Protein AF-A0A1I4PM65-F1 (afdb_monomer)

Solvent-accessible surface area (backbone atoms only — not comparable to full-atom values): 7672 Å² total; per-residue (Å²): 134,87,79,80,75,84,56,50,68,63,48,24,50,45,33,33,73,73,67,65,40,52,70,70,56,17,47,56,51,35,49,54,50,50,53,57,55,62,74,74,50,88,46,75,63,54,55,50,49,52,52,50,52,50,51,51,49,53,52,50,52,53,51,51,52,52,52,52,53,52,50,54,52,50,51,54,51,50,54,52,50,52,51,51,52,51,53,50,49,53,50,52,51,52,53,50,53,54,49,50,55,52,49,54,50,51,50,53,50,51,51,52,51,54,52,51,53,52,49,52,53,51,52,52,52,52,52,54,51,51,54,54,53,53,62,61,74,77,112

Sequence (139 aa):
MTAVAFDTLRFVRTLRDKAKMSSEQAEGLADAIAEAIQNDLATKTDIAAVRTDIEALRLTTKSDIETLRLATKTDIAAVRT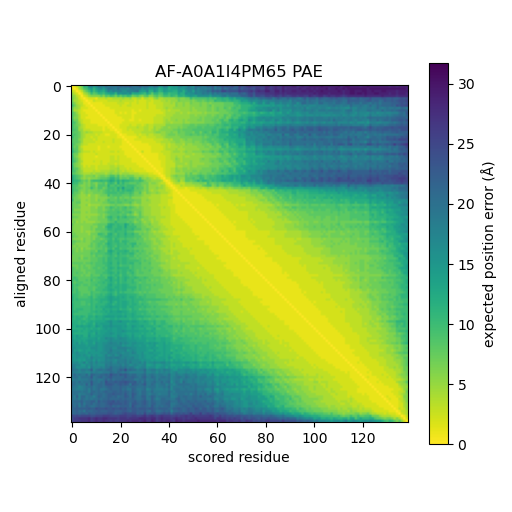DIEALRLSTKSDIETLRLATKADLAETKAEIIKWMISSIGFQALVIVGGVVALARGFH

pLDDT: mean 93.0, std 9.96, range [43.81, 98.81]

Organism: NCBI:txid582667

Mean predicted aligned error: 9.67 Å

Foldseek 3Di:
DPDDDDPLVVQLCCCCVPVVDDSVVSNVVSVVVNVVVVVPDDDPVNVVVVVVVVVVVVVVVVVVVVVVVVVVVVVVVVVVVVVVVVVVVVVVVVVVVVVVVVVVVVVVVVVVVVVVVVVVVVVVVVVVVVVVVVVVVVD

Secondary structure (DSSP, 8-state):
-------HHHHHHHHHHTT---HHHHHHHHHHHHHHHHHHSPPHHHHHHHHHHHHHHHHHHHHHHHHHHHHHHHHHHHHHHHHHHHHHHHHHHHHHHHHHHHHHHHHHHHHHHHHHHHHHHHHHHHHHHHHHHHHHHT-

InterPro domains:
  IPR024461 Coiled-coil domain-containing protein 90-like [PF07798] (6-111)

Structure (mmCIF, N/CA/C/O backbone):
data_AF-A0A1I4PM65-F1
#
_entry.id   AF-A0A1I4PM65-F1
#
loop_
_atom_site.group_PDB
_atom_site.id
_atom_site.type_symbol
_atom_site.label_atom_id
_atom_site.label_alt_id
_atom_site.label_comp_id
_atom_site.label_asym_id
_atom_site.label_entity_id
_atom_site.label_seq_id
_atom_site.pdbx_PDB_ins_code
_atom_site.Cartn_x
_atom_site.Cartn_y
_atom_site.Cartn_z
_atom_site.occupancy
_atom_site.B_iso_or_equiv
_atom_site.auth_seq_id
_atom_site.auth_comp_id
_atom_site.auth_asym_id
_atom_site.auth_atom_id
_atom_site.pdbx_PDB_model_num
ATOM 1 N N . MET A 1 1 ? -15.837 -1.509 42.268 1.00 44.16 1 MET A N 1
ATOM 2 C CA . MET A 1 1 ? -17.118 -0.837 42.563 1.00 44.16 1 MET A CA 1
ATOM 3 C C . MET A 1 1 ? -17.845 -1.642 43.621 1.00 44.16 1 MET A C 1
ATOM 5 O O . MET A 1 1 ? -18.208 -2.783 43.362 1.00 44.16 1 MET A O 1
ATOM 9 N N . THR A 1 2 ? -17.983 -1.095 44.823 1.00 43.81 2 THR A N 1
ATOM 10 C CA . THR A 1 2 ? -18.876 -1.627 45.856 1.00 43.81 2 THR A CA 1
ATOM 11 C C . THR A 1 2 ? -20.306 -1.309 45.436 1.00 43.81 2 THR A C 1
ATOM 13 O O . THR A 1 2 ? -20.717 -0.155 45.489 1.00 43.81 2 THR A O 1
ATOM 16 N N . ALA A 1 3 ? -21.039 -2.312 44.952 1.00 55.50 3 ALA A N 1
ATOM 17 C CA . ALA A 1 3 ? -22.471 -2.173 44.728 1.00 55.50 3 ALA A CA 1
ATOM 18 C C . ALA A 1 3 ? -23.141 -2.045 46.101 1.00 55.50 3 ALA A C 1
ATOM 20 O O . ALA A 1 3 ? -23.073 -2.972 46.909 1.00 55.50 3 ALA A O 1
ATOM 21 N N . VAL A 1 4 ? -23.718 -0.882 46.390 1.00 60.25 4 VAL A N 1
ATOM 22 C CA . VAL A 1 4 ? -24.523 -0.688 47.596 1.00 60.25 4 VAL A CA 1
ATOM 23 C C . VAL A 1 4 ? -25.875 -1.329 47.308 1.00 60.25 4 VAL A C 1
ATOM 25 O O . VAL A 1 4 ? -26.634 -0.821 46.489 1.00 60.25 4 VAL A O 1
ATOM 28 N N . ALA A 1 5 ? -26.142 -2.486 47.910 1.00 71.69 5 ALA A N 1
ATOM 29 C CA . ALA A 1 5 ? -27.437 -3.142 47.782 1.00 71.69 5 ALA A CA 1
ATOM 30 C C . ALA A 1 5 ? -28.527 -2.264 48.417 1.00 71.69 5 ALA A C 1
ATOM 32 O O . ALA A 1 5 ? -28.325 -1.713 49.503 1.00 71.69 5 ALA A O 1
ATOM 33 N N . PHE A 1 6 ? -29.673 -2.132 47.744 1.00 84.00 6 PHE A N 1
ATOM 34 C CA . PHE A 1 6 ? -30.844 -1.483 48.324 1.00 84.00 6 PHE A CA 1
ATOM 35 C C . PHE A 1 6 ? -31.404 -2.375 49.440 1.00 84.00 6 PHE A C 1
ATOM 37 O O . PHE A 1 6 ? -31.876 -3.480 49.186 1.00 84.00 6 PHE A O 1
ATOM 44 N N . ASP A 1 7 ? -31.290 -1.920 50.688 1.00 89.62 7 ASP A N 1
ATOM 45 C CA . ASP A 1 7 ? -31.788 -2.636 51.864 1.00 89.62 7 ASP A CA 1
ATOM 46 C C . ASP A 1 7 ? -33.271 -2.306 52.080 1.00 89.62 7 ASP A C 1
ATOM 48 O O . ASP A 1 7 ? -33.625 -1.369 52.808 1.00 89.62 7 ASP A O 1
ATOM 52 N N . THR A 1 8 ? -34.139 -3.079 51.421 1.00 90.62 8 THR A N 1
ATOM 53 C CA . THR A 1 8 ? -35.600 -2.926 51.471 1.00 90.62 8 THR A CA 1
ATOM 54 C C . THR A 1 8 ? -36.121 -2.973 52.909 1.00 90.62 8 THR A C 1
ATOM 56 O O . THR A 1 8 ? -36.960 -2.161 53.284 1.00 90.62 8 THR A O 1
ATOM 59 N N . LEU A 1 9 ? -35.572 -3.836 53.775 1.00 91.00 9 LEU A N 1
ATOM 60 C CA . LEU A 1 9 ? -36.015 -3.960 55.171 1.00 91.00 9 LEU A CA 1
ATOM 61 C C . LEU A 1 9 ? -35.688 -2.715 55.996 1.00 91.00 9 LEU A C 1
ATOM 63 O O . LEU A 1 9 ? -36.514 -2.244 56.785 1.00 91.00 9 LEU A O 1
ATOM 67 N N . ARG A 1 10 ? -34.486 -2.156 55.829 1.00 92.31 10 ARG A N 1
ATOM 68 C CA . ARG A 1 10 ? -34.121 -0.888 56.471 1.00 92.31 10 ARG A CA 1
ATOM 69 C C . ARG A 1 10 ? -34.957 0.269 55.928 1.00 92.31 10 ARG A C 1
ATOM 71 O O . ARG A 1 10 ? -35.314 1.164 56.702 1.00 92.31 10 ARG A O 1
ATOM 78 N N . PHE A 1 11 ? -35.288 0.250 54.640 1.00 93.19 11 PHE A N 1
ATOM 79 C CA . PHE A 1 11 ? -36.141 1.255 54.014 1.00 93.19 11 PHE A CA 1
ATOM 80 C C . PHE A 1 11 ? -37.581 1.200 54.554 1.00 93.19 11 PHE A C 1
ATOM 82 O O . PHE A 1 11 ? -38.057 2.210 55.071 1.00 93.19 11 PHE A O 1
ATOM 89 N N . VAL A 1 12 ? -38.209 0.016 54.599 1.00 95.44 12 VAL A N 1
ATOM 90 C CA . VAL A 1 12 ? -39.536 -0.215 55.211 1.00 95.44 12 VAL A CA 1
ATOM 91 C C . VAL A 1 12 ? -39.569 0.266 56.663 1.00 95.44 12 VAL A C 1
ATOM 93 O O . VAL A 1 12 ? -40.450 1.036 57.048 1.00 95.44 12 VAL A O 1
ATOM 96 N N . ARG A 1 13 ? -38.571 -0.116 57.477 1.00 95.12 13 ARG A N 1
ATOM 97 C CA . ARG A 1 13 ? -38.469 0.342 58.878 1.00 95.12 13 ARG A CA 1
ATOM 98 C C . ARG A 1 13 ? -38.391 1.862 58.971 1.00 95.12 13 ARG A C 1
ATOM 100 O O . ARG A 1 13 ? -39.024 2.457 59.834 1.00 95.12 13 ARG A O 1
ATOM 107 N N . THR A 1 14 ? -37.655 2.502 58.068 1.00 94.88 14 THR A N 1
ATOM 108 C CA . THR A 1 14 ? -37.530 3.964 58.047 1.00 94.88 14 THR A CA 1
ATOM 109 C C . THR A 1 14 ? -38.858 4.640 57.695 1.00 94.88 14 THR A C 1
ATOM 111 O O . THR A 1 14 ? -39.231 5.607 58.361 1.00 94.88 14 THR A O 1
ATOM 114 N N . LEU A 1 15 ? -39.592 4.125 56.705 1.00 94.94 15 LEU A N 1
ATOM 115 C CA . LEU A 1 15 ? -40.908 4.644 56.312 1.00 94.94 15 LEU A CA 1
ATOM 116 C C . LEU A 1 15 ? -41.939 4.506 57.441 1.00 94.94 15 LEU A C 1
ATOM 118 O O . LEU A 1 15 ? -42.658 5.455 57.755 1.00 94.94 15 LEU A O 1
ATOM 122 N N . ARG A 1 16 ? -41.954 3.364 58.129 1.00 94.56 16 ARG A N 1
ATOM 123 C CA . ARG A 1 16 ? -42.835 3.148 59.280 1.00 94.56 16 ARG A CA 1
ATOM 124 C C . ARG A 1 16 ? -42.452 4.032 60.469 1.00 94.56 16 ARG A C 1
ATOM 126 O O . ARG A 1 16 ? -43.284 4.748 61.023 1.00 94.56 16 ARG A O 1
ATOM 133 N N . ASP A 1 17 ? -41.181 4.012 60.866 1.00 95.12 17 ASP A N 1
ATOM 134 C CA . ASP A 1 17 ? -40.756 4.597 62.140 1.00 95.12 17 ASP A CA 1
ATOM 135 C C . ASP A 1 17 ? -40.629 6.127 62.053 1.00 95.12 17 ASP A C 1
ATOM 137 O O . ASP A 1 17 ? -41.002 6.829 63.004 1.00 95.12 17 ASP A O 1
ATOM 141 N N . LYS A 1 18 ? -4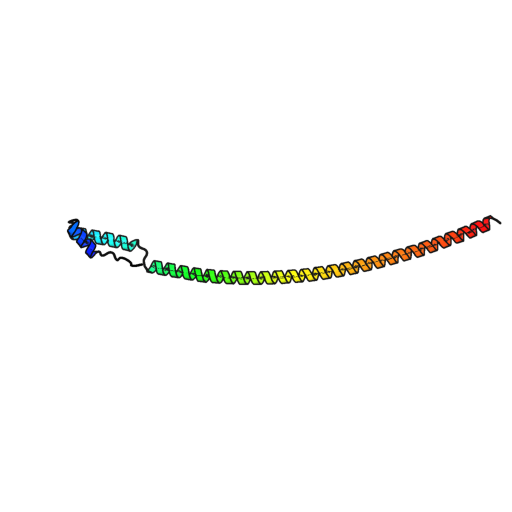0.146 6.655 60.915 1.00 94.50 18 LYS A N 1
ATOM 142 C CA . LYS A 1 18 ? -39.928 8.097 60.701 1.00 94.50 18 LYS A CA 1
ATOM 143 C C . LYS A 1 18 ? -41.049 8.779 59.924 1.00 94.50 18 LYS A C 1
ATOM 145 O O . LYS A 1 18 ? -41.436 9.875 60.313 1.00 94.50 18 LYS A O 1
ATOM 150 N N . ALA A 1 19 ? -41.561 8.156 58.861 1.00 91.44 19 ALA A N 1
ATOM 151 C CA . ALA A 1 19 ? -42.622 8.742 58.035 1.00 91.44 19 ALA A CA 1
ATOM 152 C C . ALA A 1 19 ? -44.041 8.356 58.496 1.00 91.44 19 ALA A C 1
ATOM 154 O O . ALA A 1 19 ? -45.012 8.878 57.959 1.00 91.44 19 ALA A O 1
ATOM 155 N N . LYS A 1 20 ? -44.163 7.495 59.522 1.00 93.69 20 LYS A N 1
ATOM 156 C CA . LYS A 1 20 ? -45.436 7.076 60.142 1.00 93.69 20 LYS A CA 1
ATOM 157 C C . LYS A 1 20 ? -46.425 6.432 59.161 1.00 93.69 20 LYS A C 1
ATOM 159 O O . LYS A 1 20 ? -47.631 6.492 59.378 1.00 93.69 20 LYS A O 1
ATOM 164 N N . MET A 1 21 ? -45.914 5.802 58.105 1.00 94.19 21 MET A N 1
ATOM 165 C CA . MET A 1 21 ? -46.722 5.035 57.150 1.00 94.19 21 MET A CA 1
ATOM 166 C C . MET A 1 21 ? -47.224 3.729 57.788 1.00 94.19 21 MET A C 1
ATOM 168 O O . MET A 1 21 ? -46.561 3.188 58.681 1.00 94.19 21 MET A O 1
ATOM 172 N N . SER A 1 22 ? -48.375 3.212 57.332 1.00 94.88 22 SER A N 1
ATOM 173 C CA . SER A 1 22 ? -48.831 1.870 57.739 1.00 94.88 22 SER A CA 1
ATOM 174 C C . SER A 1 22 ? -47.861 0.790 57.240 1.00 94.88 22 SER A C 1
ATOM 176 O O . SER A 1 22 ? -47.051 1.052 56.347 1.00 94.88 22 SER A O 1
ATOM 178 N N . SER A 1 23 ? -47.929 -0.424 57.803 1.00 91.38 23 SER A N 1
ATOM 179 C CA . SER A 1 23 ? -47.058 -1.526 57.356 1.00 91.38 23 SER A CA 1
ATOM 180 C C . SER A 1 23 ? -47.274 -1.818 55.873 1.00 91.38 23 SER A C 1
ATOM 182 O O . SER A 1 23 ? -46.305 -1.885 55.123 1.00 91.38 23 SER A O 1
ATOM 184 N N . GLU A 1 24 ? -48.535 -1.868 55.430 1.00 93.31 24 GLU A N 1
ATOM 185 C CA . GLU A 1 24 ? -48.873 -2.152 54.033 1.00 93.31 24 GLU A CA 1
ATOM 186 C C . GLU A 1 24 ? -48.358 -1.058 53.087 1.00 93.31 24 GLU A C 1
ATOM 188 O O . GLU A 1 24 ? -47.846 -1.351 52.010 1.00 93.31 24 GLU A O 1
ATOM 193 N N . GLN A 1 25 ? -48.451 0.213 53.493 1.00 93.44 25 GLN A N 1
ATOM 194 C CA . GLN A 1 25 ? -47.964 1.334 52.686 1.00 93.44 25 GLN A CA 1
ATOM 195 C C . GLN A 1 25 ? -46.434 1.372 52.606 1.00 93.44 25 GLN A C 1
ATOM 197 O O . GLN A 1 25 ? -45.880 1.697 51.556 1.00 93.44 25 GLN A O 1
ATOM 202 N N . ALA A 1 26 ? -45.746 1.073 53.711 1.00 93.44 26 ALA A N 1
ATOM 203 C CA . ALA A 1 26 ? -44.289 1.054 53.760 1.00 93.44 26 ALA A CA 1
ATOM 204 C C . ALA A 1 26 ? -43.707 -0.101 52.931 1.00 93.44 26 ALA A C 1
ATOM 206 O O . ALA A 1 26 ? -42.731 0.112 52.214 1.00 93.44 26 ALA A O 1
ATOM 207 N N . GLU A 1 27 ? -44.311 -1.290 53.004 1.00 92.75 27 GLU A N 1
ATOM 208 C CA . GLU A 1 27 ? -43.933 -2.465 52.207 1.00 92.75 27 GLU A CA 1
ATOM 209 C C . GLU A 1 27 ? -44.212 -2.237 50.718 1.00 92.75 27 GLU A C 1
ATOM 211 O O . GLU A 1 27 ? -43.290 -2.329 49.913 1.00 92.75 27 GLU A O 1
ATOM 216 N N . GLY A 1 28 ? -45.426 -1.804 50.356 1.00 93.31 28 GLY A N 1
ATOM 217 C CA . GLY A 1 28 ? -45.780 -1.551 48.956 1.00 93.31 28 GLY A CA 1
ATOM 218 C C . GLY A 1 28 ? -44.917 -0.474 48.287 1.00 93.31 28 GLY A C 1
ATOM 219 O O . GLY A 1 28 ? -44.535 -0.619 47.128 1.00 93.31 28 GLY A O 1
ATOM 220 N N . LEU A 1 29 ? -44.552 0.593 49.012 1.00 91.56 29 LEU A N 1
ATOM 221 C CA . LEU A 1 29 ? -43.643 1.620 48.489 1.00 91.56 29 LEU A CA 1
ATOM 222 C C . LEU A 1 29 ? -42.204 1.103 48.354 1.00 91.56 29 LEU A C 1
ATOM 224 O O . LEU A 1 29 ? -41.512 1.452 47.398 1.00 91.56 29 LEU A O 1
ATOM 228 N N . ALA A 1 30 ? -41.737 0.299 49.310 1.00 91.69 30 ALA A N 1
ATOM 229 C CA . ALA A 1 30 ? -40.399 -0.276 49.268 1.00 91.69 30 ALA A CA 1
ATOM 230 C C . ALA A 1 30 ? -40.236 -1.267 48.113 1.00 91.69 30 ALA A C 1
ATOM 232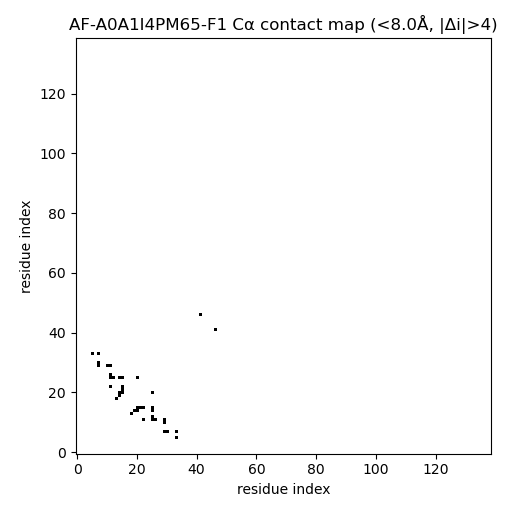 O O . ALA A 1 30 ? -39.202 -1.233 47.446 1.00 91.69 30 ALA A O 1
ATOM 233 N N . ASP A 1 31 ? -41.260 -2.075 47.849 1.00 90.25 31 ASP A N 1
ATOM 234 C CA . ASP A 1 31 ? -41.285 -3.018 46.734 1.00 90.25 31 ASP A CA 1
ATOM 235 C C . ASP A 1 31 ? -41.336 -2.286 45.392 1.00 90.25 31 ASP A C 1
ATOM 237 O O . ASP A 1 31 ? -40.501 -2.550 44.530 1.00 90.25 31 ASP A O 1
ATOM 241 N N . ALA A 1 32 ? -42.213 -1.285 45.243 1.00 89.88 32 ALA A N 1
ATOM 242 C CA . ALA A 1 32 ? -42.287 -0.484 44.019 1.00 89.88 32 ALA A CA 1
ATOM 243 C C . ALA A 1 32 ? -40.956 0.226 43.699 1.00 89.88 32 ALA A C 1
ATOM 245 O O . ALA A 1 32 ? -40.540 0.298 42.542 1.00 89.88 32 ALA A O 1
ATOM 246 N N . ILE A 1 33 ? -40.256 0.734 44.721 1.00 88.12 33 ILE A N 1
ATOM 247 C CA . ILE A 1 33 ? -38.938 1.366 44.553 1.00 88.12 33 ILE A CA 1
ATOM 248 C C . ILE A 1 33 ? -37.853 0.324 44.257 1.00 88.12 33 ILE A C 1
ATOM 250 O O . ILE A 1 33 ? -36.990 0.573 43.415 1.00 88.12 33 ILE A O 1
ATOM 254 N N . ALA A 1 34 ? -37.876 -0.836 44.917 1.00 87.00 34 ALA A N 1
ATOM 255 C CA . ALA A 1 34 ? -36.922 -1.908 44.653 1.00 87.00 34 ALA A CA 1
ATOM 256 C C . ALA A 1 34 ? -37.056 -2.438 43.218 1.00 87.00 34 ALA A C 1
ATOM 258 O O . ALA A 1 34 ? -36.042 -2.628 42.548 1.00 87.00 34 ALA A O 1
ATOM 259 N N . GLU A 1 35 ? -38.285 -2.615 42.735 1.00 84.75 35 GLU A N 1
ATOM 260 C CA . GLU A 1 35 ? -38.581 -3.049 41.369 1.00 84.75 35 GLU A CA 1
ATOM 261 C C . GLU A 1 35 ? -38.133 -2.005 40.335 1.00 84.75 35 GLU A C 1
ATOM 263 O O . GLU A 1 35 ? -37.433 -2.343 39.380 1.00 84.75 35 GLU A O 1
ATOM 268 N N . ALA A 1 36 ? -38.433 -0.721 40.565 1.00 84.12 36 ALA A N 1
ATOM 269 C CA . ALA A 1 36 ? -37.985 0.364 39.690 1.00 84.12 36 ALA A CA 1
ATOM 270 C C . ALA A 1 36 ? -36.447 0.455 39.602 1.00 84.12 36 ALA A C 1
ATOM 272 O O . ALA A 1 36 ? -35.894 0.634 38.520 1.00 84.12 36 ALA A O 1
ATOM 273 N N . ILE A 1 37 ? -35.736 0.285 40.724 1.00 82.00 37 ILE A N 1
ATOM 274 C CA . ILE A 1 37 ? -34.263 0.307 40.753 1.00 82.00 37 ILE A CA 1
ATOM 275 C C . ILE A 1 37 ? -3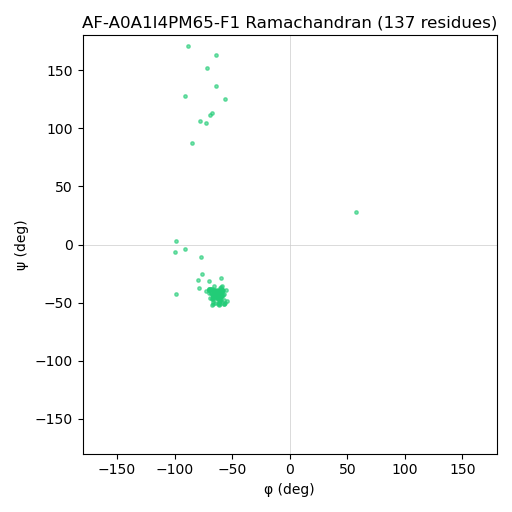3.671 -0.933 40.070 1.00 82.00 37 ILE A C 1
ATOM 277 O O . ILE A 1 37 ? -32.645 -0.830 39.403 1.00 82.00 37 ILE A O 1
ATOM 281 N N . GLN A 1 38 ? -34.266 -2.114 40.238 1.00 77.88 38 GLN A N 1
ATOM 282 C CA . GLN A 1 38 ? -33.728 -3.342 39.644 1.00 77.88 38 GLN A CA 1
ATOM 283 C C . GLN A 1 38 ? -33.875 -3.383 38.119 1.00 77.88 38 GLN A C 1
ATOM 285 O O . GLN A 1 38 ? -33.004 -3.948 37.461 1.00 77.88 38 GLN A O 1
ATOM 290 N N . ASN A 1 39 ? -34.928 -2.774 37.568 1.00 77.25 39 ASN A N 1
ATOM 291 C CA . ASN A 1 39 ? -35.206 -2.815 36.131 1.00 77.25 39 ASN A CA 1
ATOM 292 C C . ASN A 1 39 ? -34.358 -1.834 35.300 1.00 77.25 39 ASN A C 1
ATOM 294 O O . ASN A 1 39 ? -34.025 -2.156 34.162 1.00 77.25 39 ASN A O 1
ATOM 298 N N . ASP A 1 40 ? -33.963 -0.683 35.856 1.00 77.06 40 ASP A N 1
ATOM 299 C CA . ASP A 1 40 ? -33.246 0.363 35.101 1.00 77.06 40 ASP A CA 1
ATOM 300 C C . ASP A 1 40 ? -31.717 0.362 35.307 1.00 77.06 40 ASP A C 1
ATOM 302 O O . ASP A 1 40 ? -30.990 1.117 34.652 1.00 77.06 40 ASP A O 1
ATOM 306 N N . LEU A 1 41 ? -31.186 -0.463 36.219 1.00 81.56 41 LEU A N 1
ATOM 307 C CA . LEU A 1 41 ? -29.750 -0.493 36.510 1.00 81.56 41 LEU A CA 1
ATOM 308 C C . LEU A 1 41 ? -28.998 -1.503 35.640 1.00 81.56 41 LEU A C 1
ATOM 310 O O . LEU A 1 41 ? -29.269 -2.701 35.668 1.00 81.56 41 LEU A O 1
ATOM 314 N N . ALA A 1 42 ? -27.936 -1.027 34.983 1.00 82.81 42 ALA A N 1
ATOM 315 C CA . ALA A 1 42 ? -26.947 -1.899 34.362 1.00 82.81 42 ALA A CA 1
ATOM 316 C C . ALA A 1 42 ? -26.357 -2.868 35.402 1.00 82.81 42 ALA A C 1
ATOM 318 O O . ALA A 1 42 ? -25.828 -2.480 36.451 1.00 82.81 42 ALA A O 1
ATOM 319 N N . THR A 1 43 ? -26.440 -4.152 35.090 1.00 84.38 43 THR A N 1
ATOM 320 C CA . THR A 1 43 ? -26.033 -5.255 35.948 1.00 84.38 43 THR A CA 1
ATOM 321 C C . THR A 1 43 ? -24.554 -5.595 35.757 1.00 84.38 43 THR A C 1
ATOM 323 O O . THR A 1 43 ? -23.866 -5.145 34.837 1.00 84.38 43 THR A O 1
ATOM 326 N N . LYS A 1 44 ? -24.028 -6.469 36.623 1.00 87.56 44 LYS A N 1
ATOM 327 C CA . LYS A 1 44 ? -22.686 -7.043 36.428 1.00 87.56 44 LYS A CA 1
ATOM 328 C C . LYS A 1 44 ? -22.575 -7.822 35.112 1.00 87.56 44 LYS A C 1
ATOM 330 O O . LYS A 1 44 ? -21.477 -7.892 34.564 1.00 87.56 44 LYS A O 1
ATOM 335 N N . THR A 1 45 ? -23.681 -8.389 34.632 1.00 89.00 45 THR A N 1
ATOM 336 C CA . THR A 1 45 ? -23.747 -9.106 33.355 1.00 89.00 45 THR A CA 1
ATOM 337 C C . THR A 1 45 ? -23.529 -8.147 32.193 1.00 89.00 45 THR A C 1
ATOM 339 O O . THR A 1 45 ? -22.704 -8.438 31.334 1.00 89.00 45 THR A O 1
ATOM 342 N N . ASP A 1 46 ? -24.152 -6.967 32.221 1.00 92.06 46 ASP A N 1
ATOM 343 C CA . ASP A 1 46 ? -23.971 -5.944 31.181 1.00 92.06 46 ASP A CA 1
ATOM 344 C C . ASP A 1 46 ? -22.517 -5.459 31.127 1.00 92.06 46 ASP A C 1
ATOM 346 O O . ASP A 1 46 ? -21.915 -5.358 30.061 1.00 92.06 46 ASP A O 1
ATOM 350 N N . ILE A 1 47 ? -21.890 -5.259 32.292 1.00 92.94 47 ILE A N 1
ATOM 351 C CA . ILE A 1 47 ? -20.464 -4.907 32.369 1.00 92.94 47 ILE A CA 1
ATOM 352 C C . ILE A 1 47 ? -19.581 -6.039 31.819 1.00 92.94 47 ILE A C 1
ATOM 354 O O . ILE A 1 47 ? -18.569 -5.769 31.168 1.00 92.94 47 ILE A O 1
ATOM 358 N N . ALA A 1 48 ? -19.918 -7.301 32.093 1.00 94.69 48 ALA A N 1
ATOM 359 C CA . ALA A 1 48 ? -19.177 -8.449 31.574 1.00 94.69 48 ALA A CA 1
ATOM 360 C C . ALA A 1 48 ? -19.325 -8.592 30.049 1.00 94.69 48 ALA A C 1
ATOM 362 O O . ALA A 1 48 ? -18.336 -8.889 29.376 1.00 94.69 48 ALA A O 1
ATOM 363 N N . ALA A 1 49 ? -20.516 -8.318 29.510 1.00 96.56 49 ALA A N 1
ATOM 364 C CA . ALA A 1 49 ? -20.768 -8.271 28.073 1.00 96.56 49 ALA A CA 1
ATOM 365 C C . ALA A 1 49 ? -19.923 -7.174 27.410 1.00 96.56 49 ALA A C 1
ATOM 367 O O . ALA A 1 49 ? -19.098 -7.478 26.555 1.00 96.56 49 ALA A O 1
ATOM 368 N N . VAL A 1 50 ? -19.983 -5.937 27.918 1.00 97.44 50 VAL A N 1
ATOM 369 C CA . VAL A 1 50 ? -19.172 -4.819 27.400 1.00 97.44 50 VAL A CA 1
ATOM 370 C C . VAL A 1 50 ? -17.671 -5.112 27.482 1.00 97.44 50 VAL A C 1
ATOM 372 O O . VAL A 1 50 ? -16.923 -4.792 26.563 1.00 97.44 50 VAL A O 1
ATOM 375 N N . ARG A 1 51 ? -17.191 -5.747 28.560 1.00 97.69 51 ARG A N 1
ATOM 376 C CA . ARG A 1 51 ? -15.781 -6.170 28.655 1.00 97.69 51 ARG A CA 1
ATOM 377 C C . ARG A 1 51 ? -15.406 -7.194 27.589 1.00 97.69 51 ARG A C 1
ATOM 379 O O . ARG A 1 51 ? -14.298 -7.127 27.066 1.00 97.69 51 ARG A O 1
ATOM 386 N N . THR A 1 52 ? -16.308 -8.122 27.291 1.00 98.12 52 THR A N 1
ATOM 387 C CA . THR A 1 52 ? -16.107 -9.132 26.247 1.00 98.12 52 THR A CA 1
ATOM 388 C C . THR A 1 52 ? -16.052 -8.471 24.873 1.00 98.12 52 THR A C 1
ATOM 390 O O . THR A 1 52 ? -15.126 -8.743 24.112 1.00 98.12 52 THR A O 1
ATOM 393 N N . ASP A 1 53 ? -16.961 -7.535 24.595 1.00 98.44 53 ASP A N 1
ATOM 394 C CA . ASP A 1 53 ? -16.986 -6.772 23.343 1.00 98.44 53 ASP A CA 1
ATOM 395 C C . ASP A 1 53 ? -15.722 -5.922 23.168 1.00 98.44 53 ASP A C 1
ATOM 397 O O . ASP A 1 53 ? -15.131 -5.894 22.089 1.00 98.44 53 ASP A O 1
ATOM 401 N N . ILE A 1 54 ? -15.250 -5.273 24.238 1.00 98.50 54 ILE A N 1
ATOM 402 C CA . ILE A 1 54 ? -13.994 -4.509 24.223 1.00 98.50 54 ILE A CA 1
ATOM 403 C C . ILE A 1 54 ? -12.803 -5.417 23.907 1.00 98.50 54 ILE A C 1
ATOM 405 O O . ILE A 1 54 ? -11.942 -5.033 23.114 1.00 98.50 54 ILE A O 1
ATOM 409 N N . GLU A 1 55 ? -12.732 -6.612 24.498 1.00 98.50 55 GLU A N 1
ATOM 410 C CA . GLU A 1 55 ? -11.623 -7.533 24.233 1.00 98.50 55 GLU A CA 1
ATOM 411 C C . GLU A 1 55 ? -11.691 -8.102 22.809 1.00 98.50 55 GLU A C 1
ATOM 413 O O . GLU A 1 55 ? -10.667 -8.185 22.130 1.00 98.50 55 GLU A O 1
ATOM 418 N N . ALA A 1 56 ? -12.893 -8.397 22.306 1.00 98.44 56 ALA A N 1
ATOM 419 C CA . ALA A 1 56 ? -13.099 -8.791 20.917 1.00 98.44 56 ALA A CA 1
ATOM 420 C C . ALA A 1 56 ? -12.649 -7.685 19.948 1.00 98.44 56 ALA A C 1
ATOM 422 O O . ALA A 1 56 ? -11.856 -7.943 19.042 1.00 98.44 56 ALA A O 1
ATOM 423 N N . LEU A 1 57 ? -13.063 -6.434 20.180 1.00 98.62 57 LEU A N 1
ATOM 424 C CA . LEU A 1 57 ? -12.630 -5.279 19.386 1.00 98.62 57 LEU A CA 1
ATOM 425 C C . LEU A 1 57 ? -11.116 -5.071 19.449 1.00 98.62 57 LEU A C 1
ATOM 427 O O . LEU A 1 57 ? -10.493 -4.774 18.428 1.00 98.62 57 LEU A O 1
ATOM 431 N N . ARG A 1 58 ? -10.505 -5.249 20.625 1.00 98.69 58 ARG A N 1
ATOM 432 C CA . ARG A 1 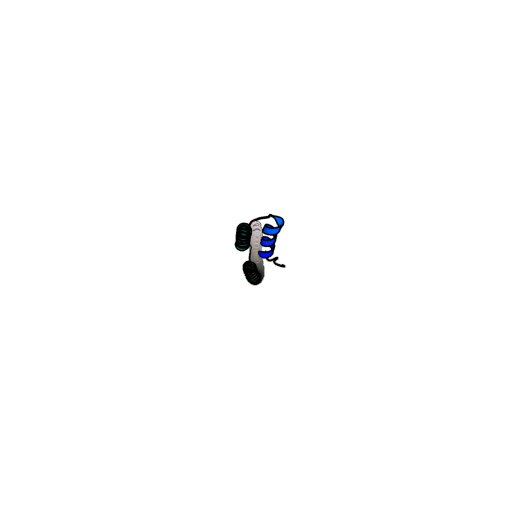58 ? -9.051 -5.156 20.810 1.00 98.69 58 ARG A CA 1
ATOM 433 C C . ARG A 1 58 ? -8.318 -6.204 19.973 1.00 98.69 58 ARG A C 1
ATOM 435 O O . ARG A 1 58 ? -7.316 -5.871 19.337 1.00 98.69 58 ARG A O 1
ATOM 442 N N . LEU A 1 59 ? -8.802 -7.445 19.961 1.00 98.56 59 LEU A N 1
ATOM 443 C CA . LEU A 1 59 ? -8.218 -8.529 19.170 1.00 98.56 59 LEU A CA 1
ATOM 444 C C . LEU A 1 59 ? -8.371 -8.280 17.666 1.00 98.56 59 LEU A C 1
ATOM 446 O O . LEU A 1 59 ? -7.374 -8.365 16.946 1.00 98.56 59 LEU A O 1
ATOM 450 N N . THR A 1 60 ? -9.567 -7.901 17.208 1.00 98.50 60 THR A N 1
ATOM 451 C CA . THR A 1 60 ? -9.823 -7.575 15.796 1.00 98.50 60 THR A CA 1
ATOM 452 C C . THR A 1 60 ? -8.951 -6.412 15.336 1.00 98.50 60 THR A C 1
ATOM 454 O O . THR A 1 60 ? -8.207 -6.552 14.373 1.00 98.50 60 THR A O 1
ATOM 457 N N . THR A 1 61 ? -8.910 -5.315 16.098 1.00 98.62 61 THR A N 1
ATOM 458 C CA . THR A 1 61 ? -8.075 -4.145 15.771 1.00 98.62 61 THR A CA 1
ATOM 459 C C . THR A 1 61 ? -6.595 -4.517 15.675 1.00 98.62 61 THR A C 1
ATOM 461 O O . THR A 1 61 ? -5.886 -4.057 14.783 1.00 98.62 61 THR A O 1
ATOM 464 N N . LYS A 1 62 ? -6.100 -5.375 16.577 1.00 98.56 62 LYS A N 1
ATOM 465 C CA . LYS A 1 62 ? -4.712 -5.850 16.523 1.00 98.56 62 LYS A CA 1
ATOM 466 C C . LYS A 1 62 ? -4.446 -6.682 15.264 1.00 98.56 62 LYS A C 1
ATOM 468 O O . LYS A 1 62 ? -3.403 -6.506 14.640 1.00 98.56 62 LYS A O 1
ATOM 473 N N . SER A 1 63 ? -5.373 -7.565 14.896 1.00 98.50 63 SER A N 1
ATOM 474 C CA . SER A 1 63 ? -5.286 -8.369 13.671 1.00 98.50 63 SER A CA 1
ATOM 475 C C . SER A 1 63 ? -5.295 -7.498 12.412 1.00 98.50 63 SER A C 1
ATOM 477 O O . SER A 1 63 ? -4.485 -7.707 11.505 1.00 98.50 63 SER A O 1
ATOM 479 N N . ASP A 1 64 ? -6.157 -6.483 12.372 1.00 98.69 64 ASP A N 1
ATOM 480 C CA . ASP A 1 64 ? -6.259 -5.549 11.248 1.00 98.69 64 ASP A CA 1
ATOM 481 C C . ASP A 1 64 ? -4.976 -4.728 11.090 1.00 98.69 64 ASP A C 1
ATOM 483 O O . ASP A 1 64 ? -4.460 -4.585 9.981 1.00 98.69 64 ASP A O 1
ATOM 487 N N . ILE A 1 65 ? -4.396 -4.256 12.200 1.00 98.62 65 ILE A N 1
ATOM 488 C CA . ILE A 1 65 ? -3.109 -3.545 12.194 1.0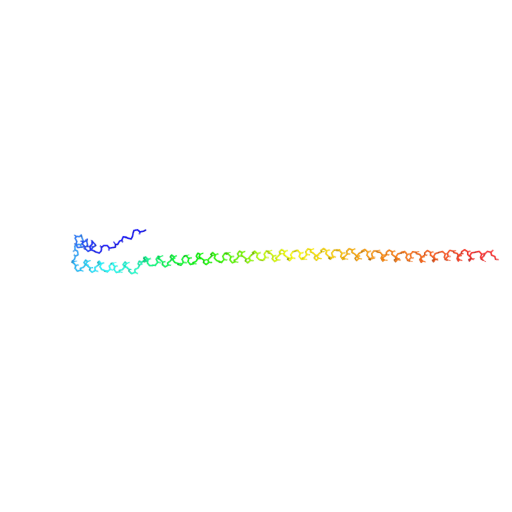0 98.62 65 ILE A CA 1
ATOM 489 C C . ILE A 1 65 ? -1.988 -4.432 11.637 1.00 98.62 65 ILE A C 1
ATOM 491 O O . ILE A 1 65 ? -1.203 -3.964 10.811 1.00 98.62 65 ILE A O 1
ATOM 495 N N . GLU A 1 66 ? -1.899 -5.699 12.051 1.00 98.62 66 GLU A N 1
ATOM 496 C CA . GLU A 1 66 ? -0.887 -6.623 11.517 1.00 98.62 66 GLU A CA 1
ATOM 497 C C . GLU A 1 66 ? -1.110 -6.913 10.029 1.00 98.62 66 GLU A C 1
ATOM 499 O O . GLU A 1 66 ? -0.158 -6.913 9.246 1.00 98.62 66 GLU A O 1
ATOM 504 N N . THR A 1 67 ? -2.365 -7.072 9.609 1.00 98.62 67 THR A N 1
ATOM 505 C CA . THR A 1 67 ? -2.723 -7.273 8.198 1.00 98.62 67 THR A CA 1
ATOM 506 C C . THR A 1 67 ? -2.306 -6.073 7.347 1.00 98.62 67 THR A C 1
ATOM 508 O O . THR A 1 67 ? -1.617 -6.240 6.338 1.00 98.62 67 THR A O 1
ATOM 511 N N . LEU A 1 68 ? -2.632 -4.853 7.783 1.00 98.75 68 LEU A N 1
ATOM 512 C CA . LEU A 1 68 ? -2.234 -3.615 7.107 1.00 98.75 68 LEU A CA 1
ATOM 513 C C . LEU A 1 68 ? -0.714 -3.436 7.080 1.00 98.75 68 LEU A C 1
ATOM 515 O O . LEU A 1 68 ? -0.153 -3.026 6.061 1.00 98.75 68 LEU A O 1
ATOM 519 N N . ARG A 1 69 ? -0.024 -3.774 8.174 1.00 98.75 69 ARG A N 1
ATOM 520 C CA . ARG A 1 69 ? 1.440 -3.726 8.256 1.00 98.75 69 ARG A CA 1
ATOM 521 C C . ARG A 1 69 ? 2.086 -4.680 7.252 1.00 98.75 69 ARG A C 1
ATOM 523 O O . ARG A 1 69 ? 3.061 -4.300 6.600 1.00 98.75 69 ARG A O 1
ATOM 530 N N . LEU A 1 70 ? 1.567 -5.900 7.124 1.00 98.69 70 LEU A N 1
ATOM 531 C CA . LEU A 1 70 ? 2.059 -6.887 6.163 1.00 98.69 70 LEU A CA 1
ATOM 532 C C . LEU A 1 70 ? 1.777 -6.464 4.720 1.00 98.69 70 LEU A C 1
ATOM 534 O O . LEU A 1 70 ? 2.699 -6.503 3.907 1.00 98.69 70 LEU A O 1
ATOM 538 N N . ALA A 1 71 ? 0.561 -6.000 4.421 1.00 98.56 71 ALA A N 1
ATOM 539 C CA . ALA A 1 71 ? 0.202 -5.483 3.099 1.00 98.56 71 ALA A CA 1
ATOM 540 C C . ALA A 1 71 ? 1.128 -4.327 2.688 1.00 98.56 71 ALA A C 1
ATOM 542 O O . ALA A 1 71 ? 1.806 -4.409 1.669 1.00 98.56 71 ALA A O 1
ATOM 543 N N . THR A 1 72 ? 1.293 -3.331 3.563 1.00 98.56 72 THR A N 1
ATOM 544 C CA . THR A 1 72 ? 2.184 -2.183 3.320 1.00 98.56 72 THR A CA 1
ATOM 545 C C . THR A 1 72 ? 3.633 -2.619 3.083 1.00 98.56 72 THR A C 1
ATOM 547 O O . THR A 1 72 ? 4.330 -2.068 2.233 1.00 98.56 72 THR A O 1
ATOM 550 N N . LYS A 1 73 ? 4.124 -3.623 3.822 1.00 98.69 73 LYS A N 1
ATOM 551 C CA . LYS A 1 73 ? 5.481 -4.152 3.629 1.00 98.69 73 LYS A CA 1
ATOM 552 C C . LYS A 1 73 ? 5.641 -4.819 2.260 1.00 98.69 73 LYS A C 1
ATOM 554 O O . LYS A 1 73 ? 6.684 -4.641 1.630 1.00 98.69 73 LYS A O 1
ATOM 559 N N . THR A 1 74 ? 4.637 -5.575 1.823 1.00 98.62 74 THR A N 1
ATOM 560 C CA . THR A 1 74 ? 4.604 -6.203 0.497 1.00 98.62 74 THR A CA 1
ATOM 561 C C . THR A 1 74 ? 4.585 -5.147 -0.603 1.00 98.62 74 THR A C 1
ATOM 563 O O . THR A 1 74 ? 5.414 -5.214 -1.507 1.00 98.62 74 THR A O 1
ATOM 566 N N . ASP A 1 75 ? 3.743 -4.123 -0.475 1.00 98.75 75 ASP A N 1
ATOM 567 C CA . ASP A 1 75 ? 3.646 -3.039 -1.457 1.00 98.75 75 ASP A CA 1
ATOM 568 C C . ASP A 1 75 ? 4.965 -2.263 -1.574 1.00 98.75 75 ASP A C 1
ATOM 570 O O . ASP A 1 75 ? 5.450 -2.005 -2.674 1.00 98.75 75 ASP A O 1
ATOM 574 N N . ILE A 1 76 ? 5.626 -1.968 -0.448 1.00 98.69 76 ILE A N 1
ATOM 575 C CA . ILE A 1 76 ? 6.958 -1.339 -0.452 1.00 98.69 76 ILE A CA 1
ATOM 576 C C . ILE A 1 76 ? 7.992 -2.223 -1.169 1.00 98.69 76 ILE A C 1
ATOM 578 O O . ILE A 1 76 ? 8.863 -1.706 -1.872 1.00 98.69 76 ILE A O 1
ATOM 582 N N . ALA A 1 77 ? 7.938 -3.546 -0.991 1.00 98.56 77 ALA A N 1
ATOM 583 C CA . ALA A 1 77 ? 8.847 -4.470 -1.668 1.00 98.56 77 ALA A CA 1
ATOM 584 C C . ALA A 1 77 ? 8.584 -4.541 -3.184 1.00 98.56 77 ALA A C 1
ATOM 586 O O . ALA A 1 77 ? 9.540 -4.570 -3.965 1.00 98.56 77 ALA A O 1
ATOM 587 N N . ALA A 1 78 ? 7.313 -4.507 -3.594 1.00 98.56 78 ALA A N 1
ATOM 588 C CA . ALA A 1 78 ? 6.915 -4.442 -4.997 1.00 98.56 78 ALA A CA 1
ATOM 589 C C . ALA A 1 78 ? 7.422 -3.147 -5.649 1.00 98.56 78 ALA A C 1
ATOM 591 O O . ALA A 1 78 ? 8.178 -3.206 -6.614 1.00 98.56 78 ALA A O 1
ATOM 592 N N . VAL A 1 79 ? 7.158 -1.989 -5.033 1.00 98.81 79 VAL A N 1
ATOM 593 C CA . VAL A 1 79 ? 7.635 -0.685 -5.529 1.00 98.81 79 VAL A CA 1
ATOM 594 C C . VAL A 1 79 ? 9.161 -0.639 -5.645 1.00 98.81 79 VAL A C 1
ATOM 596 O O . VAL A 1 79 ? 9.693 -0.094 -6.608 1.00 98.81 79 VAL A O 1
ATOM 599 N N . ARG A 1 80 ? 9.901 -1.229 -4.697 1.00 98.75 80 ARG A N 1
ATOM 600 C CA . ARG A 1 80 ? 11.370 -1.329 -4.806 1.00 98.75 80 ARG A CA 1
ATOM 601 C C . ARG A 1 80 ? 11.809 -2.169 -6.002 1.00 98.75 80 ARG A C 1
ATOM 603 O O . ARG A 1 80 ? 12.766 -1.791 -6.671 1.00 98.75 80 ARG A O 1
ATOM 610 N N . THR A 1 81 ? 11.123 -3.277 -6.266 1.00 98.62 81 THR A N 1
ATOM 611 C CA . THR A 1 81 ? 11.393 -4.121 -7.439 1.00 98.62 81 THR A CA 1
ATOM 612 C C . THR A 1 81 ? 11.137 -3.353 -8.733 1.00 98.62 81 THR A C 1
ATOM 614 O O . THR A 1 81 ? 11.992 -3.356 -9.617 1.00 98.62 81 THR A O 1
ATOM 617 N N . ASP A 1 82 ? 10.023 -2.624 -8.811 1.00 98.69 82 ASP A N 1
ATOM 618 C CA . ASP A 1 82 ? 9.673 -1.814 -9.980 1.00 98.69 82 ASP A CA 1
ATOM 619 C C . ASP A 1 82 ? 10.689 -0.688 -10.220 1.00 98.69 82 ASP A C 1
ATOM 621 O O . ASP A 1 82 ? 11.100 -0.444 -11.356 1.00 98.69 82 ASP A O 1
ATOM 625 N N . ILE A 1 83 ? 11.160 -0.033 -9.152 1.00 98.69 83 ILE A N 1
ATOM 626 C CA . ILE A 1 83 ? 12.205 0.998 -9.235 1.00 98.69 83 ILE A CA 1
ATOM 627 C C . ILE A 1 83 ? 13.514 0.417 -9.784 1.00 98.69 83 ILE A C 1
ATOM 629 O O . ILE A 1 83 ? 14.133 1.036 -10.651 1.00 98.69 83 ILE A O 1
ATOM 633 N N . GLU A 1 84 ? 13.946 -0.757 -9.316 1.00 98.69 84 GLU A N 1
ATOM 634 C CA . GLU A 1 84 ? 15.159 -1.402 -9.838 1.00 98.69 84 GLU A CA 1
ATOM 635 C C . GLU A 1 84 ? 14.993 -1.836 -11.300 1.00 98.69 84 GLU A C 1
ATOM 637 O O . GLU A 1 84 ? 15.901 -1.632 -12.110 1.00 98.69 84 GLU A O 1
ATOM 642 N N . ALA A 1 85 ? 13.819 -2.347 -11.681 1.00 98.62 85 ALA A N 1
ATOM 643 C CA . ALA A 1 85 ? 13.515 -2.678 -13.071 1.00 98.62 85 ALA A CA 1
ATOM 644 C C . ALA A 1 85 ? 13.580 -1.436 -13.981 1.00 98.62 85 ALA A C 1
ATOM 646 O O . ALA A 1 85 ? 14.251 -1.459 -15.016 1.00 98.62 85 ALA A O 1
ATOM 647 N N . LEU A 1 86 ? 12.965 -0.322 -13.568 1.00 98.75 86 LEU A N 1
ATOM 648 C CA . LEU A 1 86 ? 13.026 0.954 -14.292 1.00 98.75 86 LEU A CA 1
ATOM 649 C C . LEU A 1 86 ? 14.454 1.500 -14.384 1.00 98.75 86 LEU A C 1
ATOM 651 O O . LEU A 1 86 ? 14.860 2.000 -15.437 1.00 98.75 86 LEU A O 1
ATOM 655 N N . ARG A 1 87 ? 15.240 1.381 -13.307 1.00 98.75 87 ARG A N 1
ATOM 656 C CA . ARG A 1 87 ? 16.652 1.789 -13.281 1.00 98.75 87 ARG A CA 1
ATOM 657 C C . ARG A 1 87 ? 17.474 1.001 -14.302 1.00 98.75 87 ARG A C 1
ATOM 659 O O . ARG A 1 87 ? 18.274 1.599 -15.024 1.00 98.75 87 ARG A O 1
ATOM 666 N N . LEU A 1 88 ? 17.279 -0.317 -14.374 1.00 98.62 88 LEU A N 1
ATOM 667 C CA . LEU A 1 88 ? 17.962 -1.182 -15.339 1.00 98.62 88 LEU A CA 1
ATOM 668 C C . LEU A 1 88 ? 17.537 -0.877 -16.778 1.00 98.62 88 LEU A C 1
ATOM 670 O O . LEU A 1 88 ? 18.411 -0.716 -17.631 1.00 98.62 88 LEU A O 1
ATOM 674 N N . SER A 1 89 ? 16.232 -0.722 -17.032 1.00 98.56 89 SER A N 1
ATOM 675 C CA . SER A 1 89 ? 15.711 -0.340 -18.353 1.00 98.56 89 SER A CA 1
ATOM 676 C C . SER A 1 89 ? 16.312 0.984 -18.816 1.00 98.56 89 SER A C 1
ATOM 678 O O . SER A 1 89 ? 16.924 1.047 -19.875 1.00 98.56 89 SER A O 1
ATOM 680 N N . THR A 1 90 ? 16.262 2.014 -17.966 1.00 98.62 90 THR A N 1
ATOM 681 C CA . THR A 1 90 ? 16.803 3.344 -18.289 1.00 98.62 90 THR A CA 1
ATOM 682 C C . THR A 1 90 ? 18.298 3.282 -18.604 1.00 98.62 90 THR A C 1
ATOM 684 O O . THR A 1 90 ? 18.776 3.947 -19.522 1.00 98.62 90 THR A O 1
ATOM 687 N N . LYS A 1 91 ? 19.065 2.470 -17.865 1.00 98.62 91 LYS A N 1
ATOM 688 C CA . LYS A 1 91 ? 20.494 2.281 -18.140 1.00 98.62 91 LYS A CA 1
ATOM 689 C C . LYS A 1 91 ? 20.725 1.624 -19.505 1.00 98.62 91 LYS A C 1
ATOM 691 O O . LYS A 1 91 ? 21.575 2.097 -20.258 1.00 98.62 91 LYS A O 1
ATOM 696 N N . SER A 1 92 ? 19.963 0.578 -19.822 1.00 98.56 92 SER A N 1
ATOM 697 C CA . SER A 1 92 ? 20.011 -0.105 -21.120 1.00 98.56 92 SER A CA 1
ATOM 698 C C . SER A 1 92 ? 19.651 0.837 -22.275 1.00 98.56 92 SER A C 1
ATOM 700 O O . SER A 1 92 ? 20.339 0.862 -23.298 1.00 98.56 92 SER A O 1
ATOM 702 N N . ASP A 1 93 ? 18.621 1.665 -22.098 1.00 98.69 93 ASP A N 1
ATOM 703 C CA . ASP A 1 93 ? 18.187 2.641 -23.102 1.00 98.69 93 ASP A CA 1
ATOM 704 C C . ASP A 1 93 ? 19.270 3.700 -23.348 1.00 98.69 93 ASP A C 1
ATOM 706 O O . ASP A 1 93 ? 19.592 4.012 -24.495 1.00 98.69 93 ASP A O 1
ATOM 710 N N . ILE A 1 94 ? 19.914 4.200 -22.286 1.00 98.69 94 ILE A N 1
ATOM 711 C CA . ILE A 1 94 ? 21.042 5.139 -22.394 1.00 98.69 94 ILE A CA 1
ATOM 712 C C . ILE A 1 94 ? 22.227 4.505 -23.136 1.00 98.69 94 ILE A C 1
ATOM 714 O O . ILE A 1 94 ? 22.842 5.159 -23.983 1.00 98.69 94 ILE A O 1
ATOM 718 N N . GLU A 1 95 ? 22.573 3.250 -22.834 1.00 98.56 95 GLU A N 1
ATOM 719 C CA . GLU A 1 95 ? 23.649 2.533 -23.529 1.00 98.56 95 GLU A CA 1
ATOM 720 C C . GLU A 1 95 ? 23.320 2.339 -25.015 1.00 98.56 95 GLU A C 1
ATOM 722 O O . GLU A 1 95 ? 24.166 2.617 -25.871 1.00 98.56 95 GLU A O 1
ATOM 727 N N . THR A 1 96 ? 22.077 1.974 -25.328 1.00 98.62 96 THR A N 1
ATOM 728 C CA . THR A 1 96 ? 21.581 1.817 -26.703 1.00 98.62 96 THR A CA 1
ATOM 729 C C . THR A 1 96 ? 21.655 3.132 -27.477 1.00 98.62 96 THR A C 1
ATOM 731 O O . THR A 1 96 ? 22.255 3.183 -28.552 1.00 98.62 96 THR A O 1
ATOM 734 N N . LEU A 1 97 ? 21.141 4.228 -26.908 1.00 98.62 97 LEU A N 1
ATOM 735 C CA . LEU A 1 97 ? 21.200 5.560 -27.520 1.00 98.62 97 LEU A CA 1
ATOM 736 C C . LEU A 1 97 ? 22.642 6.032 -27.728 1.00 98.62 97 LEU A C 1
ATOM 738 O O . LEU A 1 97 ? 22.969 6.609 -28.767 1.00 98.62 97 LEU A O 1
ATOM 742 N N . ARG A 1 98 ? 23.537 5.764 -26.769 1.00 98.56 98 ARG A N 1
ATOM 743 C CA . ARG A 1 98 ? 24.962 6.104 -26.883 1.00 98.56 98 ARG A CA 1
ATOM 744 C C . ARG A 1 98 ? 25.637 5.342 -28.022 1.00 98.56 98 ARG A C 1
ATOM 746 O O . ARG A 1 98 ? 26.491 5.919 -28.697 1.00 98.56 98 ARG A O 1
ATOM 753 N N . LEU A 1 99 ? 25.303 4.066 -28.218 1.00 98.50 99 LEU A N 1
ATOM 754 C CA . LEU A 1 99 ? 25.833 3.260 -29.320 1.00 98.50 99 LEU A CA 1
ATOM 755 C C . LEU A 1 99 ? 25.289 3.729 -30.670 1.00 98.50 99 LEU A C 1
ATOM 757 O O . LEU A 1 99 ? 26.092 3.950 -31.574 1.00 98.50 99 LEU A O 1
ATOM 761 N N . ALA A 1 100 ? 23.979 3.967 -30.772 1.00 98.38 100 ALA A N 1
ATOM 762 C CA . ALA A 1 100 ? 23.350 4.514 -31.975 1.00 98.38 100 ALA A CA 1
ATOM 763 C C . ALA A 1 100 ? 23.985 5.856 -32.375 1.00 98.38 100 ALA A C 1
ATOM 765 O O . ALA A 1 100 ? 24.524 5.987 -33.466 1.00 98.38 100 ALA A O 1
ATOM 766 N N . THR A 1 101 ? 24.099 6.796 -31.431 1.00 98.44 101 THR A N 1
ATOM 767 C CA . THR A 1 101 ? 24.708 8.116 -31.685 1.00 98.44 101 THR A CA 1
ATOM 768 C C . THR A 1 101 ? 26.163 8.008 -32.165 1.00 98.44 101 THR A C 1
ATOM 770 O O . THR A 1 101 ? 26.624 8.797 -32.989 1.00 98.44 101 THR A O 1
ATOM 773 N N . LYS A 1 102 ? 26.930 7.038 -31.647 1.00 98.31 102 LYS A N 1
ATOM 774 C CA . LYS A 1 102 ? 28.306 6.795 -32.106 1.00 98.31 102 LYS A CA 1
ATOM 775 C C . LYS A 1 102 ? 28.352 6.226 -33.523 1.00 98.31 102 LYS A C 1
ATOM 777 O O . LYS A 1 102 ? 29.269 6.587 -34.260 1.00 98.31 102 LYS A O 1
ATOM 782 N N . ALA A 1 103 ? 27.419 5.342 -33.869 1.00 98.31 103 ALA A N 1
ATOM 783 C CA . ALA A 1 103 ? 27.304 4.780 -35.208 1.00 98.31 103 ALA A CA 1
ATOM 784 C C . ALA A 1 103 ? 26.936 5.872 -36.221 1.00 98.31 103 ALA A C 1
ATOM 786 O O . ALA A 1 103 ? 27.687 6.067 -37.174 1.00 98.31 103 ALA A O 1
ATOM 787 N N . ASP A 1 104 ? 25.906 6.670 -35.934 1.00 98.38 104 ASP A N 1
ATOM 788 C CA . ASP A 1 104 ? 25.462 7.782 -36.787 1.00 98.38 104 ASP A CA 1
ATOM 789 C C . ASP A 1 104 ? 26.587 8.807 -37.010 1.00 98.38 104 ASP A C 1
ATOM 791 O O . ASP A 1 104 ? 26.802 9.308 -38.117 1.00 98.38 104 ASP A O 1
ATOM 795 N N . LEU A 1 105 ? 27.377 9.095 -35.966 1.00 98.38 105 LEU A N 1
ATOM 796 C CA . LEU A 1 105 ? 28.543 9.970 -36.083 1.00 98.38 105 LEU A CA 1
ATOM 797 C C . LEU A 1 105 ? 29.639 9.363 -36.972 1.00 98.38 105 LEU A C 1
ATOM 799 O O . LEU A 1 105 ? 30.310 10.097 -37.701 1.00 98.38 105 LEU A O 1
ATOM 803 N N . ALA A 1 106 ? 29.872 8.052 -36.890 1.00 97.94 106 ALA A N 1
ATOM 804 C CA . ALA A 1 106 ? 30.849 7.369 -37.734 1.00 97.94 106 ALA A CA 1
ATOM 805 C C . ALA A 1 106 ? 30.400 7.345 -39.202 1.00 97.94 106 ALA A C 1
ATOM 807 O O . ALA A 1 106 ? 31.215 7.625 -40.082 1.00 97.94 106 ALA A O 1
ATOM 808 N N . GLU A 1 107 ? 29.116 7.090 -39.449 1.00 98.25 107 GLU A N 1
ATOM 809 C CA . GLU A 1 107 ? 28.497 7.149 -40.774 1.00 98.25 107 GLU A CA 1
ATOM 810 C C . GLU A 1 107 ? 28.609 8.556 -41.367 1.00 98.25 107 GLU A C 1
ATOM 812 O O . GLU A 1 107 ? 29.204 8.725 -42.430 1.00 98.25 107 GLU A O 1
ATOM 817 N N . THR A 1 108 ? 28.201 9.585 -40.618 1.00 98.31 108 THR A N 1
ATOM 818 C CA . THR A 1 108 ? 28.315 10.990 -41.047 1.00 98.31 108 THR A CA 1
ATOM 819 C C . THR A 1 108 ? 29.765 11.366 -41.376 1.00 98.31 108 THR A C 1
ATOM 821 O O . THR A 1 108 ? 30.039 12.017 -42.384 1.00 98.31 108 THR A O 1
ATOM 824 N N . LYS A 1 109 ? 30.739 10.939 -40.557 1.00 97.94 109 LYS A N 1
ATOM 825 C CA . LYS A 1 109 ? 32.169 11.171 -40.838 1.00 97.94 109 LYS A CA 1
ATOM 826 C C . LYS A 1 109 ? 32.619 10.480 -42.126 1.00 97.94 109 LYS A C 1
ATOM 828 O O . LYS A 1 109 ? 33.373 11.078 -42.893 1.00 97.94 109 LYS A O 1
ATOM 833 N N . ALA A 1 110 ? 32.180 9.246 -42.364 1.00 98.06 110 ALA A N 1
ATOM 834 C CA . ALA A 1 110 ? 32.511 8.503 -43.575 1.00 98.06 110 ALA A CA 1
ATOM 835 C C . ALA A 1 110 ? 31.904 9.160 -44.824 1.00 98.06 110 ALA A C 1
ATOM 837 O O . ALA A 1 110 ? 32.594 9.313 -45.835 1.00 98.06 110 ALA A O 1
ATOM 838 N N . GLU A 1 111 ? 30.652 9.612 -44.743 1.00 98.31 111 GLU A N 1
ATOM 839 C CA . GLU A 1 111 ? 29.997 10.359 -45.816 1.00 98.31 111 GLU A CA 1
ATOM 840 C C . GLU A 1 111 ? 30.723 11.668 -46.128 1.00 98.31 111 GLU A C 1
ATOM 842 O O . GLU A 1 111 ? 31.012 11.939 -47.295 1.00 98.31 111 GLU A O 1
ATOM 847 N N . ILE A 1 112 ? 31.095 12.446 -45.105 1.00 98.00 112 ILE A N 1
ATOM 848 C CA . ILE A 1 112 ? 31.871 13.683 -45.282 1.00 98.00 112 ILE A CA 1
ATOM 849 C C . ILE A 1 112 ? 33.187 13.391 -46.012 1.00 98.00 112 ILE A C 1
ATOM 851 O O . ILE A 1 112 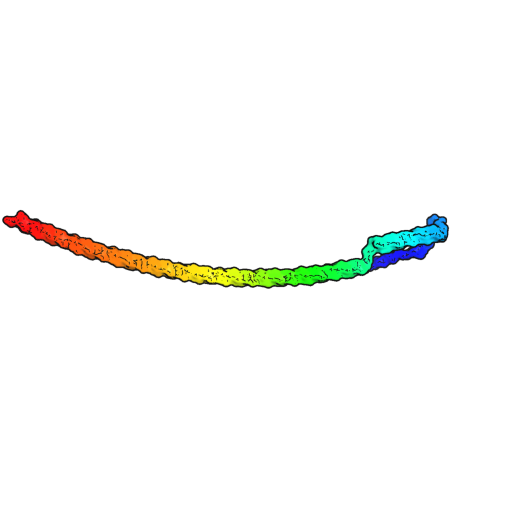? 33.504 14.067 -46.990 1.00 98.00 112 ILE A O 1
ATOM 855 N N . ILE A 1 113 ? 33.933 12.363 -45.594 1.00 97.44 113 ILE A N 1
ATOM 856 C CA . ILE A 1 113 ? 35.189 11.973 -46.256 1.00 97.44 113 ILE A CA 1
ATOM 857 C C . ILE A 1 113 ? 34.937 11.586 -47.719 1.00 97.44 113 ILE A C 1
ATOM 859 O O . ILE A 1 113 ? 35.668 12.028 -48.607 1.00 97.44 113 ILE A O 1
ATOM 863 N N . LYS A 1 114 ? 33.888 10.805 -47.996 1.00 97.75 114 LYS A N 1
ATOM 864 C CA . LYS A 1 114 ? 33.517 10.402 -49.360 1.00 97.75 114 LYS A CA 1
ATOM 865 C C . LYS A 1 114 ? 33.220 11.614 -50.249 1.00 97.75 114 LYS A C 1
ATOM 867 O O . LYS A 1 114 ? 33.710 11.678 -51.382 1.00 97.75 114 LYS A O 1
ATOM 872 N N . TRP A 1 115 ? 32.462 12.585 -49.741 1.00 97.69 115 TRP A N 1
ATOM 873 C CA . TRP A 1 115 ? 32.166 13.830 -50.452 1.00 97.69 115 TRP A CA 1
ATOM 874 C C . TRP A 1 115 ? 33.413 14.691 -50.664 1.00 97.69 115 TRP A C 1
ATOM 876 O O . TRP A 1 115 ? 33.606 15.202 -51.766 1.00 97.69 115 TRP A O 1
ATOM 886 N N . MET A 1 116 ? 34.294 14.798 -49.664 1.00 97.19 116 MET A N 1
ATOM 8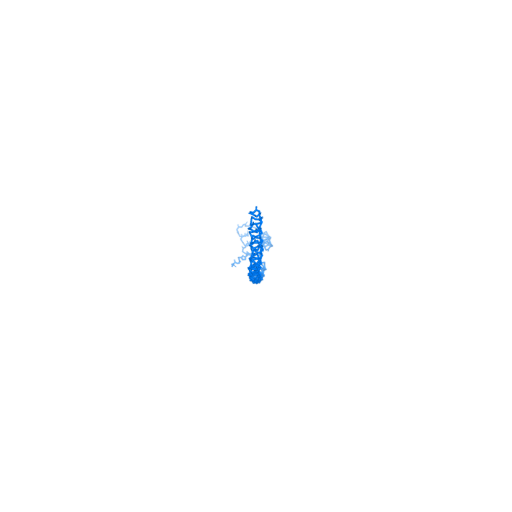87 C CA . MET A 1 116 ? 35.562 15.530 -49.778 1.00 97.19 116 MET A CA 1
ATOM 888 C C . MET A 1 116 ? 36.493 14.929 -50.834 1.00 97.19 116 MET A C 1
ATOM 890 O O . MET A 1 116 ? 37.056 15.657 -51.644 1.00 97.19 116 MET A O 1
ATOM 894 N N . ILE A 1 117 ? 36.650 13.603 -50.863 1.00 96.69 117 ILE A N 1
ATOM 895 C CA . ILE A 1 117 ? 37.490 12.935 -51.871 1.00 96.69 117 ILE A CA 1
ATOM 896 C C . ILE A 1 117 ? 36.920 13.174 -53.273 1.00 96.69 117 ILE A C 1
ATOM 898 O O . ILE A 1 117 ? 37.662 13.497 -54.202 1.00 96.69 117 ILE A O 1
ATOM 902 N N . SER A 1 118 ? 35.597 13.067 -53.415 1.00 95.56 118 SER A N 1
ATOM 903 C CA . SER A 1 118 ? 34.912 13.295 -54.690 1.00 95.56 118 SER A CA 1
ATOM 904 C C . SER A 1 118 ? 35.077 14.740 -55.176 1.00 95.56 118 SER A C 1
ATOM 906 O O . SER A 1 118 ? 35.363 14.964 -56.353 1.00 95.56 118 SER A O 1
ATOM 908 N N . SER A 1 119 ? 34.950 15.726 -54.280 1.00 96.88 119 SER A N 1
ATOM 909 C CA . SER A 1 119 ? 35.090 17.143 -54.631 1.00 96.88 119 SER A CA 1
ATOM 910 C C . SER A 1 119 ? 36.531 17.524 -54.973 1.00 96.88 119 SER A C 1
ATOM 912 O O . SER A 1 119 ? 36.743 18.204 -55.976 1.00 96.88 119 SER A O 1
ATOM 914 N N . ILE A 1 120 ? 37.523 17.034 -54.221 1.00 96.38 120 ILE A N 1
ATOM 915 C CA . ILE A 1 120 ? 38.950 17.249 -54.514 1.00 96.38 120 ILE A CA 1
ATOM 916 C C . ILE A 1 120 ? 39.314 16.639 -55.873 1.00 96.38 120 ILE A C 1
ATOM 918 O O . ILE A 1 120 ? 39.974 17.289 -56.685 1.00 96.38 120 ILE A O 1
ATOM 922 N N . GLY A 1 121 ? 38.852 15.416 -56.154 1.00 95.38 121 GLY A N 1
ATOM 923 C CA . GLY A 1 121 ? 39.068 14.765 -57.447 1.00 95.38 121 GLY A CA 1
ATOM 924 C C . GLY A 1 121 ? 38.470 15.563 -58.609 1.00 95.38 121 GLY A C 1
ATOM 925 O O . GLY A 1 121 ? 39.138 15.786 -59.619 1.00 95.38 121 GLY A O 1
ATOM 926 N N . PHE A 1 122 ? 37.242 16.064 -58.447 1.00 96.31 122 PHE A N 1
ATOM 927 C CA . PHE A 1 122 ? 36.604 16.930 -59.439 1.00 96.31 122 PHE A CA 1
ATOM 928 C C . PHE A 1 122 ? 37.373 18.244 -59.646 1.00 96.31 122 PHE A C 1
ATOM 930 O O . PHE A 1 122 ? 37.659 18.613 -60.785 1.00 96.31 122 PHE A O 1
ATOM 937 N N . GLN A 1 123 ? 37.768 18.927 -58.565 1.00 95.31 123 GLN A N 1
ATOM 938 C CA . GLN A 1 123 ? 38.563 20.158 -58.636 1.00 95.31 123 GLN A CA 1
ATOM 939 C C . GLN A 1 123 ? 39.892 19.939 -59.372 1.00 95.31 123 GLN A C 1
ATOM 941 O O . GLN A 1 123 ? 40.250 20.746 -60.231 1.00 95.31 123 GLN A O 1
ATOM 946 N N . ALA A 1 124 ? 40.596 18.837 -59.098 1.00 96.06 124 ALA A N 1
ATOM 947 C CA . ALA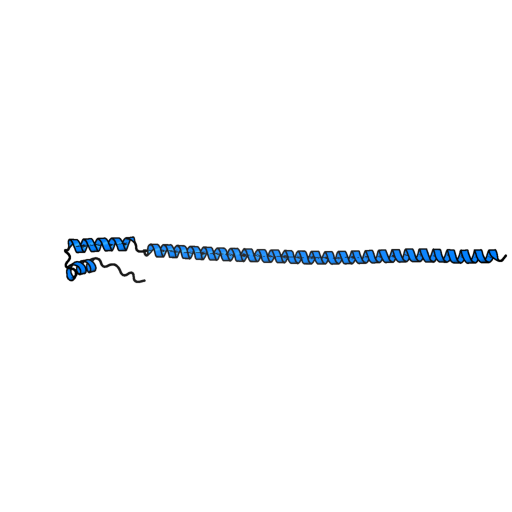 A 1 124 ? 41.846 18.500 -59.777 1.00 96.06 124 ALA A CA 1
ATOM 948 C C . ALA A 1 124 ? 41.653 18.325 -61.295 1.00 96.06 124 ALA A C 1
ATOM 950 O O . ALA A 1 124 ? 42.440 18.858 -62.079 1.00 96.06 124 ALA A O 1
ATOM 951 N N . LEU A 1 125 ? 40.581 17.645 -61.720 1.00 95.75 125 LEU A N 1
ATOM 952 C CA . LEU A 1 125 ? 40.249 17.484 -63.141 1.00 95.75 125 LEU A CA 1
ATOM 953 C C . LEU A 1 125 ? 39.934 18.822 -63.821 1.00 95.75 125 LEU A C 1
ATOM 955 O O . LEU A 1 125 ? 40.411 19.067 -64.929 1.00 95.75 125 LEU A O 1
ATOM 959 N N . VAL A 1 126 ? 39.174 19.699 -63.156 1.00 96.81 126 VAL A N 1
ATOM 960 C CA . VAL A 1 126 ? 38.856 21.042 -63.672 1.00 96.81 126 VAL A CA 1
ATOM 961 C C . VAL A 1 126 ? 40.128 21.875 -63.853 1.00 96.81 126 VAL A C 1
ATOM 963 O O . VAL A 1 126 ? 40.301 22.493 -64.902 1.00 96.81 126 VAL A O 1
ATOM 966 N N . ILE A 1 127 ? 41.042 21.856 -62.876 1.00 95.88 127 ILE A N 1
ATOM 967 C CA . ILE A 1 127 ? 42.319 22.584 -62.950 1.00 95.88 127 ILE A CA 1
ATOM 968 C C . ILE A 1 127 ? 43.165 22.077 -64.125 1.00 95.88 127 ILE A C 1
ATOM 970 O O . ILE A 1 127 ? 43.608 22.878 -64.948 1.00 95.88 127 ILE A O 1
ATOM 974 N N . VAL A 1 128 ? 43.357 20.757 -64.244 1.00 95.56 128 VAL A N 1
ATOM 975 C CA . VAL A 1 128 ? 44.138 20.161 -65.343 1.00 95.56 128 VAL A CA 1
ATOM 976 C C . VAL A 1 128 ? 43.516 20.492 -66.701 1.00 95.56 128 VAL A C 1
ATOM 978 O O . VAL A 1 128 ? 44.223 20.920 -67.614 1.00 95.56 128 VAL A O 1
ATOM 981 N N . GLY A 1 129 ? 42.194 20.351 -66.834 1.00 95.06 129 GLY A N 1
ATOM 982 C CA . GLY A 1 129 ? 41.473 20.692 -68.060 1.00 95.06 129 GLY A CA 1
ATOM 983 C C . GLY A 1 129 ? 41.629 22.164 -68.449 1.00 95.06 129 GLY A C 1
ATOM 984 O O . GLY A 1 129 ? 41.902 22.463 -69.612 1.00 95.06 129 GLY A O 1
ATOM 985 N N . GLY A 1 130 ? 41.529 23.076 -67.478 1.00 95.31 130 GLY A N 1
ATOM 986 C CA . GLY A 1 130 ? 41.736 24.511 -67.685 1.00 95.31 130 GLY A CA 1
ATOM 987 C C . GLY A 1 130 ? 43.151 24.851 -68.158 1.00 95.31 130 GLY A C 1
ATOM 988 O O . GLY A 1 130 ? 43.310 25.602 -69.120 1.00 95.31 130 GLY A O 1
ATOM 989 N N . VAL A 1 131 ? 44.179 24.249 -67.549 1.00 94.44 131 VAL A N 1
ATOM 990 C CA . VAL A 1 131 ? 45.583 24.433 -67.965 1.00 94.44 131 VAL A CA 1
ATOM 991 C C . VAL A 1 131 ? 45.806 23.955 -69.404 1.00 94.44 131 VAL A C 1
ATOM 993 O O . VAL A 1 131 ? 46.422 24.667 -70.197 1.00 94.44 131 VAL A O 1
ATOM 996 N N . VAL A 1 132 ? 45.273 22.785 -69.777 1.00 94.38 132 VAL A N 1
ATOM 997 C CA . VAL A 1 132 ? 45.392 22.245 -71.145 1.00 94.38 132 VAL A CA 1
ATOM 998 C C . VAL A 1 132 ? 44.674 23.128 -72.170 1.00 94.38 132 VAL A C 1
ATOM 1000 O O . VAL A 1 132 ? 45.205 23.356 -73.258 1.00 94.38 132 VAL A O 1
ATOM 1003 N N . ALA A 1 133 ? 43.480 23.629 -71.843 1.00 93.00 133 ALA A N 1
ATOM 1004 C CA . ALA A 1 133 ? 42.723 24.515 -72.725 1.00 93.00 133 ALA A CA 1
ATOM 1005 C C . ALA A 1 133 ? 43.465 25.837 -72.977 1.00 93.00 133 ALA A C 1
ATOM 1007 O O . ALA A 1 133 ? 43.578 26.257 -74.128 1.00 93.00 133 ALA A O 1
ATOM 1008 N N . LEU A 1 134 ? 44.031 26.443 -71.926 1.00 92.81 134 LEU A N 1
ATOM 1009 C CA . LEU A 1 134 ? 44.860 27.643 -72.051 1.00 92.81 134 LEU A CA 1
ATOM 1010 C C . LEU A 1 134 ? 46.093 27.382 -72.921 1.00 92.81 134 LEU A C 1
ATOM 1012 O O . LEU A 1 134 ? 46.336 28.138 -73.853 1.00 92.81 134 LEU A O 1
ATOM 1016 N N . ALA A 1 135 ? 46.825 26.287 -72.688 1.00 90.62 135 ALA A N 1
ATOM 1017 C CA . ALA A 1 135 ? 48.017 25.951 -73.470 1.00 90.62 135 ALA A CA 1
ATOM 1018 C C . ALA A 1 135 ? 47.732 25.792 -74.976 1.00 90.62 135 ALA A C 1
ATOM 1020 O O . ALA A 1 135 ? 48.553 26.184 -75.801 1.00 90.62 135 ALA A O 1
ATOM 1021 N N . ARG A 1 136 ? 46.564 25.253 -75.350 1.00 85.69 136 ARG A N 1
ATOM 1022 C CA . ARG A 1 136 ? 46.157 25.125 -76.760 1.00 85.69 136 ARG A CA 1
ATOM 1023 C C . ARG A 1 136 ? 45.695 26.435 -77.396 1.00 85.69 136 ARG A C 1
ATOM 1025 O O . ARG A 1 136 ? 45.772 26.542 -78.608 1.00 85.69 136 ARG A O 1
ATOM 1032 N N . GLY A 1 137 ? 45.214 27.400 -76.614 1.00 78.12 137 GLY A N 1
ATOM 1033 C CA . GLY A 1 137 ? 44.781 28.705 -77.127 1.00 78.12 137 GLY A CA 1
ATOM 1034 C C . GLY A 1 137 ? 45.924 29.670 -77.469 1.00 78.12 137 GLY A C 1
ATOM 1035 O O . GLY A 1 137 ? 45.664 30.708 -78.068 1.00 78.12 137 GLY A O 1
ATOM 1036 N N . PHE A 1 138 ? 47.167 29.353 -77.084 1.00 68.12 138 PHE A N 1
ATOM 1037 C CA . PHE A 1 138 ? 48.366 30.162 -77.360 1.00 68.12 138 PHE A CA 1
ATOM 1038 C C . PHE A 1 138 ? 49.202 29.667 -78.562 1.00 68.12 138 PHE A C 1
ATOM 1040 O O . PHE A 1 138 ? 50.252 30.249 -78.839 1.00 68.12 138 PHE A O 1
ATOM 1047 N N . HIS A 1 139 ? 48.753 28.623 -79.266 1.00 55.16 139 HIS A N 1
ATOM 1048 C CA . HIS A 1 139 ? 49.301 28.159 -80.548 1.00 55.16 139 HIS A CA 1
ATOM 1049 C C . HIS A 1 139 ? 48.331 28.480 -81.684 1.00 55.16 139 HIS A C 1
ATOM 1051 O O . HIS A 1 139 ? 48.830 28.817 -82.780 1.00 55.16 139 HIS A O 1
#

Radius of gyration: 53.76 Å; Cα contacts (8 Å, |Δi|>4): 20; chains: 1; bounding box: 98×39×143 Å